Protein AF-A0A1F7ND77-F1 (afdb_monomer_lite)

Secondary structure (DSSP, 8-state):
-HHHHHHHHHHHHHHHHS-TTTHHHHHHHHHHHHHHHHIIIIIIHHHHHHHHHHHHHHHHHHHHHHTT-

Radius of gyration: 21.56 Å; chains: 1; bounding box: 47×14×60 Å

pLDDT: mean 87.5, std 6.47, range [64.25, 94.12]

Sequence (69 aa):
MLTALTTFFSAAVLLFFGGRTLEDFAFVLFVGVITGTYSTVYIAASIVVDWTRHMEGRLRRGKKAVAKA

Foldseek 3Di:
DVVLVVQLVVLVCCCVPVDDVCNVVSVCSNVCSVVVVCCVPPPVVVVVVVVVVVVVVVVVVVVVVVVVD

Structure (mmCIF, N/CA/C/O backbone):
data_AF-A0A1F7ND77-F1
#
_entry.id   AF-A0A1F7ND77-F1
#
loop_
_atom_site.group_PDB
_atom_site.id
_atom_site.type_symbol
_atom_site.label_atom_id
_atom_site.label_alt_id
_atom_site.label_comp_id
_atom_site.label_asym_id
_atom_site.label_entity_id
_atom_site.label_seq_id
_atom_site.pdbx_PDB_ins_code
_atom_site.Cartn_x
_atom_site.Cartn_y
_atom_site.Cartn_z
_atom_site.occupancy
_atom_site.B_iso_or_equiv
_atom_site.auth_seq_id
_atom_site.auth_comp_id
_atom_site.auth_asym_id
_atom_site.auth_atom_id
_atom_site.pdbx_PDB_model_num
ATOM 1 N N . MET A 1 1 ? 7.942 -0.905 3.973 1.00 74.94 1 MET A N 1
ATOM 2 C CA . MET A 1 1 ? 6.775 -1.572 4.596 1.00 74.94 1 MET A CA 1
ATOM 3 C C . MET A 1 1 ? 6.424 -1.030 5.982 1.00 74.94 1 MET A C 1
ATOM 5 O O . MET A 1 1 ? 5.307 -1.260 6.416 1.00 74.94 1 MET A O 1
ATOM 9 N N . LEU A 1 2 ? 7.310 -0.279 6.659 1.00 86.25 2 LEU A N 1
ATOM 10 C CA . LEU A 1 2 ? 7.010 0.332 7.965 1.00 86.25 2 LEU A CA 1
ATOM 11 C C . LEU A 1 2 ? 5.759 1.231 7.933 1.00 86.25 2 LEU A C 1
ATOM 13 O O . LEU A 1 2 ? 4.895 1.104 8.786 1.00 86.25 2 LEU A O 1
ATOM 17 N N . THR A 1 3 ? 5.639 2.087 6.917 1.00 87.56 3 THR A N 1
ATOM 18 C CA . THR A 1 3 ? 4.510 3.018 6.753 1.00 87.56 3 THR A CA 1
ATOM 19 C C . THR A 1 3 ? 3.179 2.307 6.513 1.00 87.56 3 THR A C 1
ATOM 21 O O . THR A 1 3 ? 2.192 2.624 7.158 1.00 87.56 3 THR A O 1
ATOM 24 N N . ALA A 1 4 ? 3.150 1.301 5.636 1.00 87.69 4 ALA A N 1
ATOM 25 C CA . ALA A 1 4 ? 1.950 0.499 5.399 1.00 87.69 4 ALA A CA 1
ATOM 26 C C . ALA A 1 4 ? 1.489 -0.235 6.668 1.00 87.69 4 ALA A C 1
ATOM 28 O O . ALA A 1 4 ? 0.295 -0.285 6.951 1.00 87.69 4 ALA A O 1
ATOM 29 N N . LEU A 1 5 ? 2.435 -0.761 7.455 1.00 88.81 5 LEU A N 1
ATOM 30 C CA . LEU A 1 5 ? 2.144 -1.440 8.714 1.00 88.81 5 LEU A CA 1
ATOM 31 C C . LEU A 1 5 ? 1.534 -0.479 9.741 1.00 88.81 5 LEU A C 1
ATOM 33 O O . LEU A 1 5 ? 0.517 -0.802 10.347 1.00 88.81 5 LEU A O 1
ATOM 37 N N . THR A 1 6 ? 2.110 0.713 9.917 1.00 91.00 6 THR A N 1
ATOM 38 C CA . THR A 1 6 ? 1.564 1.697 10.861 1.00 91.00 6 THR A CA 1
ATOM 39 C C . THR A 1 6 ? 0.195 2.208 10.417 1.00 91.00 6 THR A C 1
ATOM 41 O O . THR A 1 6 ? -0.701 2.308 11.249 1.00 91.00 6 THR A O 1
ATOM 44 N N . THR A 1 7 ? -0.024 2.450 9.119 1.00 90.00 7 THR A N 1
ATOM 45 C CA . THR A 1 7 ? -1.349 2.833 8.601 1.00 90.00 7 THR A CA 1
ATOM 46 C C . THR A 1 7 ? -2.375 1.710 8.761 1.00 90.00 7 THR A C 1
ATOM 48 O O . THR A 1 7 ? -3.515 1.992 9.117 1.00 90.00 7 THR A O 1
ATOM 51 N N . PHE A 1 8 ? -1.986 0.448 8.561 1.00 89.94 8 PHE A N 1
ATOM 52 C CA . PHE A 1 8 ? -2.854 -0.709 8.794 1.00 89.94 8 PHE A CA 1
ATOM 53 C C . PHE A 1 8 ? -3.313 -0.790 10.255 1.00 89.94 8 PHE A C 1
ATOM 55 O O . PHE A 1 8 ? -4.506 -0.941 10.512 1.00 89.94 8 PHE A O 1
ATOM 62 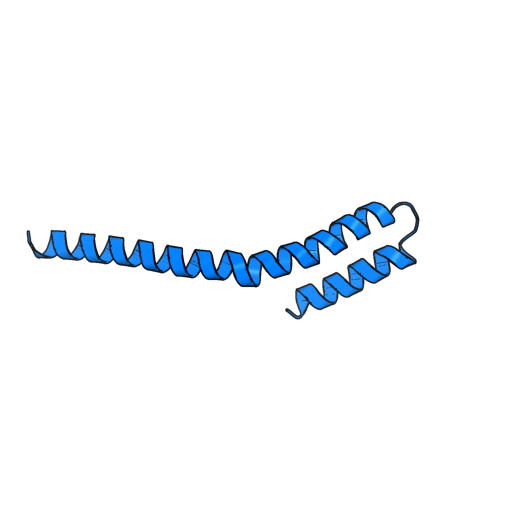N N . PHE A 1 9 ? -2.393 -0.615 11.211 1.00 90.50 9 PHE A N 1
ATOM 63 C CA . PHE A 1 9 ? -2.743 -0.561 12.632 1.00 90.50 9 PHE A CA 1
ATOM 64 C C . PHE A 1 9 ? -3.659 0.623 12.957 1.00 90.50 9 PHE A C 1
ATOM 66 O O . PHE A 1 9 ? -4.666 0.434 13.635 1.00 90.50 9 PHE A O 1
ATOM 73 N N . SER A 1 10 ? -3.378 1.820 12.434 1.00 91.31 10 SER A N 1
ATOM 74 C CA . SER A 1 10 ? -4.254 2.983 12.627 1.00 91.31 10 SER A CA 1
ATOM 75 C C . SER A 1 10 ? -5.658 2.763 12.050 1.00 91.31 10 SER A C 1
ATOM 77 O O . SER A 1 10 ? -6.643 3.090 12.707 1.00 91.31 10 SER A O 1
ATOM 79 N N . ALA A 1 11 ? -5.767 2.177 10.853 1.00 89.06 11 ALA A N 1
ATOM 80 C CA . ALA A 1 11 ? -7.047 1.864 10.220 1.00 89.06 11 ALA A CA 1
ATOM 81 C C . ALA A 1 11 ? -7.827 0.797 11.004 1.00 89.06 11 ALA A C 1
ATOM 83 O O . ALA A 1 11 ? -9.031 0.942 11.184 1.00 89.06 11 ALA A O 1
ATOM 84 N N . ALA A 1 12 ? -7.149 -0.229 11.532 1.00 89.06 12 ALA A N 1
ATOM 85 C CA . ALA A 1 12 ? -7.772 -1.234 12.391 1.00 89.06 12 ALA A CA 1
ATOM 86 C C . ALA A 1 12 ? -8.328 -0.612 13.683 1.00 89.06 12 ALA A C 1
ATOM 88 O O . ALA A 1 12 ? -9.464 -0.883 14.060 1.00 89.06 12 ALA A O 1
ATOM 89 N N . VAL A 1 13 ? -7.569 0.273 14.338 1.00 92.44 13 VAL A N 1
ATOM 90 C CA . VAL A 1 13 ? -8.043 0.988 15.535 1.00 92.44 13 VAL A CA 1
ATOM 91 C C . VAL A 1 13 ? -9.256 1.862 15.207 1.00 92.44 13 VAL A C 1
ATOM 93 O O . VAL A 1 13 ? -10.229 1.846 15.952 1.00 92.44 13 VAL A O 1
ATOM 96 N N . LEU A 1 14 ? -9.247 2.574 14.079 1.00 89.94 14 LEU A N 1
ATOM 97 C CA . LEU A 1 14 ? -10.398 3.361 13.624 1.00 89.94 14 LEU A CA 1
ATOM 98 C C . LEU A 1 14 ? -11.622 2.491 13.306 1.00 89.94 14 LEU A C 1
ATOM 100 O O . LEU A 1 14 ? -12.739 2.908 13.587 1.00 89.94 14 LEU A O 1
ATOM 104 N N . LEU A 1 15 ? -11.428 1.283 12.775 1.00 87.19 15 LEU A N 1
ATOM 105 C CA . LEU A 1 15 ? -12.520 0.357 12.475 1.00 87.19 15 LEU A CA 1
ATOM 106 C C . LEU A 1 15 ? -13.228 -0.121 13.754 1.00 87.19 15 LEU A C 1
ATOM 108 O O . LEU A 1 15 ? -14.451 -0.162 13.800 1.00 87.19 15 LEU A O 1
ATOM 112 N N . PHE A 1 16 ? -12.466 -0.448 14.804 1.00 87.12 16 PHE A N 1
ATOM 113 C CA . PHE A 1 16 ? -13.029 -0.961 16.061 1.00 87.12 16 PHE A CA 1
ATOM 114 C C . PHE A 1 16 ? -13.437 0.139 17.058 1.00 87.12 16 PHE A C 1
ATOM 116 O O . PHE A 1 16 ? -14.358 -0.069 17.843 1.00 87.12 16 PHE A O 1
ATOM 123 N N . PHE A 1 17 ? -12.775 1.302 17.044 1.00 89.06 17 PHE A N 1
ATOM 124 C CA . PHE A 1 17 ? -12.961 2.375 18.037 1.00 89.06 17 PHE A CA 1
ATOM 125 C C . PHE A 1 17 ? -13.434 3.718 17.447 1.00 89.06 17 PHE A C 1
ATOM 127 O O . PHE A 1 17 ? -13.672 4.657 18.203 1.00 89.06 17 PHE A O 1
ATOM 134 N N . GLY A 1 18 ? -13.582 3.848 16.125 1.00 83.31 18 GLY A N 1
ATOM 135 C CA . GLY A 1 18 ? -13.947 5.109 15.457 1.00 83.31 18 GLY A CA 1
ATOM 136 C C . GLY A 1 18 ? -15.433 5.480 15.519 1.00 83.31 18 GLY A C 1
ATOM 137 O O . GLY A 1 18 ? -15.788 6.624 15.235 1.00 83.31 18 GLY A O 1
ATOM 138 N N . GLY A 1 19 ? -16.305 4.551 15.923 1.00 86.94 19 GLY A N 1
ATOM 139 C CA . GLY A 1 19 ? -17.754 4.762 15.996 1.00 86.94 19 GLY A CA 1
ATOM 140 C C . GLY A 1 19 ? -18.457 4.768 14.628 1.00 86.94 19 GLY A C 1
ATOM 141 O O . GLY A 1 19 ? -17.823 4.715 13.578 1.00 86.94 19 GLY A O 1
ATOM 142 N N . ARG A 1 20 ? -19.797 4.859 14.643 1.00 84.50 20 ARG A N 1
ATOM 143 C CA . ARG A 1 20 ? -20.662 4.623 13.462 1.00 84.50 20 ARG A CA 1
ATOM 144 C C . ARG A 1 20 ? -20.387 5.520 12.251 1.00 84.50 20 ARG A C 1
ATOM 146 O O . ARG A 1 20 ? -20.655 5.116 11.132 1.00 84.50 20 ARG A O 1
ATOM 153 N N . THR A 1 21 ? -19.883 6.734 12.455 1.00 88.88 21 THR A N 1
ATOM 154 C CA . THR A 1 21 ? -19.634 7.673 11.348 1.00 88.88 21 THR A CA 1
ATOM 155 C C . THR A 1 21 ? -18.322 7.382 10.615 1.00 88.88 21 THR A C 1
ATOM 157 O O . THR A 1 21 ? -18.216 7.665 9.426 1.00 88.88 21 THR A O 1
ATOM 160 N N . LEU A 1 22 ? -17.310 6.848 11.309 1.00 91.38 22 LEU A N 1
ATOM 161 C CA . LEU A 1 22 ? -15.993 6.575 10.721 1.00 91.38 22 LEU A CA 1
ATOM 162 C C . LEU A 1 22 ? -15.810 5.119 10.295 1.00 91.38 22 LEU A C 1
ATOM 164 O O . LEU A 1 22 ? -14.830 4.830 9.617 1.00 91.38 22 LEU A O 1
ATOM 168 N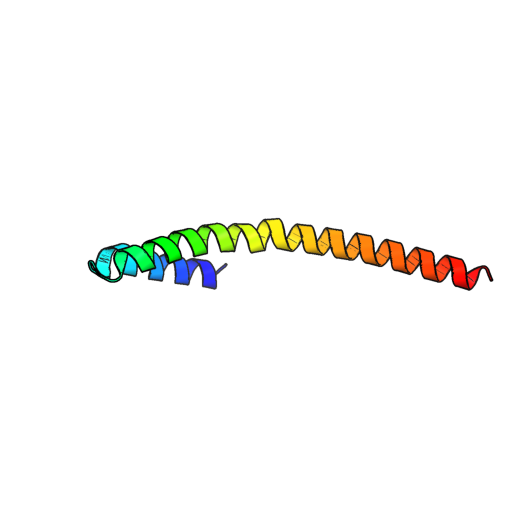 N . GLU A 1 23 ? -16.724 4.225 10.660 1.00 88.81 23 GLU A N 1
ATOM 169 C CA . GLU A 1 23 ? -16.646 2.796 10.352 1.00 88.81 23 GLU A CA 1
ATOM 170 C C . GLU A 1 23 ? -16.515 2.533 8.843 1.00 88.81 23 GLU A C 1
ATOM 172 O O . GLU A 1 23 ? -15.552 1.897 8.410 1.00 88.81 23 GLU A O 1
ATOM 177 N N . ASP A 1 24 ? -17.398 3.119 8.030 1.00 91.06 24 ASP A N 1
ATOM 178 C CA . ASP A 1 24 ? -17.381 2.956 6.570 1.00 91.06 24 ASP A CA 1
ATOM 179 C C . ASP A 1 24 ? -16.087 3.496 5.946 1.00 91.06 24 ASP A C 1
ATOM 181 O O . ASP A 1 24 ? -15.478 2.880 5.068 1.00 91.06 24 ASP A O 1
ATOM 185 N N . PHE A 1 25 ? -15.621 4.647 6.433 1.00 91.00 25 PHE A N 1
ATOM 186 C CA . PHE A 1 25 ? -14.382 5.259 5.966 1.00 91.00 25 PHE A CA 1
ATOM 187 C C . PHE A 1 25 ? -13.156 4.421 6.348 1.00 91.00 25 PHE A C 1
ATOM 189 O O . PHE A 1 25 ? -12.275 4.181 5.518 1.00 91.00 25 PHE A O 1
ATOM 196 N N . ALA A 1 26 ? -13.111 3.944 7.593 1.00 91.50 26 ALA A N 1
ATOM 197 C CA . ALA A 1 26 ? -12.043 3.101 8.106 1.00 91.50 26 ALA A CA 1
ATOM 198 C C . ALA A 1 26 ? -11.983 1.762 7.365 1.00 91.50 26 ALA A C 1
ATOM 200 O O . ALA A 1 26 ? -10.888 1.288 7.065 1.00 91.50 26 ALA A O 1
ATOM 201 N N . PHE A 1 27 ? -13.132 1.189 6.999 1.00 91.06 27 PHE A N 1
ATOM 202 C CA . PHE A 1 27 ? -13.207 -0.042 6.217 1.00 91.06 27 PHE A CA 1
ATOM 203 C C . PHE A 1 27 ? -12.577 0.121 4.829 1.00 91.06 27 PHE A C 1
ATOM 205 O O . PHE A 1 27 ? -11.719 -0.674 4.432 1.00 91.06 27 PHE A O 1
ATOM 212 N N . VAL A 1 28 ? -12.930 1.194 4.113 1.00 93.69 28 VAL A N 1
ATOM 213 C CA . VAL A 1 28 ? -12.340 1.507 2.802 1.00 93.69 28 VAL A CA 1
ATOM 214 C C . VAL A 1 28 ? -10.833 1.748 2.922 1.00 93.69 28 VAL A C 1
ATOM 216 O O . VAL A 1 28 ? -10.061 1.236 2.108 1.00 93.69 28 VAL A O 1
ATOM 219 N N . LEU A 1 29 ? -10.391 2.469 3.958 1.00 92.25 29 LEU A N 1
ATOM 220 C CA . LEU A 1 29 ? -8.970 2.697 4.233 1.00 92.25 29 LEU A CA 1
ATOM 221 C C . LEU A 1 29 ? -8.217 1.394 4.510 1.00 92.25 29 LEU A C 1
ATOM 223 O O . LEU A 1 29 ? -7.129 1.184 3.976 1.00 92.25 29 LEU A O 1
ATOM 227 N N . PHE A 1 30 ? -8.797 0.512 5.319 1.00 91.44 30 PHE A N 1
ATOM 228 C CA . PHE A 1 30 ? -8.203 -0.765 5.689 1.00 91.44 30 PHE A CA 1
ATOM 229 C C . PHE A 1 30 ? -7.967 -1.644 4.455 1.00 91.44 30 PHE A C 1
ATOM 231 O O . PHE A 1 30 ? -6.845 -2.091 4.206 1.00 91.44 30 PHE A O 1
ATOM 238 N N . VAL A 1 31 ? -8.995 -1.820 3.621 1.00 93.56 31 VAL A N 1
ATOM 239 C CA . VAL A 1 31 ? -8.896 -2.598 2.376 1.00 93.56 31 VAL A CA 1
ATOM 240 C C . VAL A 1 31 ? -7.957 -1.925 1.367 1.00 93.56 31 VAL A C 1
ATOM 242 O O . VAL A 1 31 ? -7.148 -2.599 0.720 1.00 93.56 31 VAL A O 1
ATOM 245 N N . GLY A 1 32 ? -8.015 -0.596 1.257 1.00 93.31 32 GLY A N 1
ATOM 246 C CA . GLY A 1 32 ? -7.162 0.197 0.371 1.00 93.31 32 GLY A CA 1
ATOM 247 C C . GLY A 1 32 ? -5.674 0.089 0.707 1.00 93.31 32 GLY A C 1
ATOM 248 O O . GLY A 1 32 ? -4.849 -0.066 -0.192 1.00 93.31 32 GLY A O 1
ATOM 249 N N . VAL A 1 33 ? -5.309 0.099 1.992 1.00 92.50 33 VAL A N 1
ATOM 250 C CA . VAL A 1 33 ? -3.910 -0.054 2.426 1.00 92.50 33 VAL A CA 1
ATOM 251 C C . VAL A 1 33 ? -3.378 -1.443 2.088 1.00 92.50 33 VAL A C 1
ATOM 253 O O . VAL A 1 33 ? -2.268 -1.548 1.565 1.00 92.50 33 VAL A O 1
ATOM 256 N N . ILE A 1 34 ? -4.155 -2.505 2.326 1.00 91.00 34 ILE A N 1
ATOM 257 C CA . ILE A 1 34 ? -3.738 -3.883 2.016 1.00 91.00 34 ILE A CA 1
ATOM 258 C C . ILE A 1 34 ? -3.506 -4.040 0.509 1.00 91.00 34 ILE A C 1
ATOM 260 O O . ILE A 1 34 ? -2.422 -4.437 0.071 1.00 91.00 34 ILE A O 1
ATOM 264 N N . THR A 1 35 ? -4.510 -3.684 -0.294 1.00 93.94 35 THR A N 1
ATOM 265 C CA . THR A 1 35 ? -4.463 -3.837 -1.755 1.00 93.94 35 THR A CA 1
ATOM 266 C C . THR A 1 35 ? -3.433 -2.910 -2.404 1.00 93.94 35 THR A C 1
ATOM 268 O O . THR A 1 35 ? -2.663 -3.346 -3.263 1.00 93.94 35 THR A O 1
ATOM 271 N N . GLY A 1 36 ? -3.338 -1.656 -1.958 1.00 92.38 36 GLY A N 1
ATOM 272 C CA . GLY A 1 36 ? -2.372 -0.679 -2.462 1.00 92.38 36 GLY A CA 1
ATOM 273 C C . GLY A 1 36 ? -0.923 -1.038 -2.129 1.00 92.38 36 GLY A C 1
ATOM 274 O O . GLY A 1 36 ? -0.033 -0.884 -2.971 1.00 92.38 36 GLY A O 1
ATOM 275 N N . THR A 1 37 ? -0.674 -1.589 -0.938 1.00 90.88 37 THR A N 1
ATOM 276 C CA . THR A 1 37 ? 0.670 -2.045 -0.550 1.00 90.88 37 THR A CA 1
ATOM 277 C C . THR A 1 37 ? 1.108 -3.227 -1.406 1.00 90.88 37 THR A C 1
ATOM 279 O O . THR A 1 37 ? 2.218 -3.226 -1.934 1.00 90.88 37 THR A O 1
ATOM 282 N N . TYR A 1 38 ? 0.228 -4.212 -1.607 1.00 89.31 38 TYR A N 1
ATOM 283 C CA . TYR A 1 38 ? 0.533 -5.348 -2.474 1.00 89.31 38 TYR A CA 1
ATOM 284 C C . TYR A 1 38 ? 0.787 -4.909 -3.926 1.00 89.31 38 TYR A C 1
ATOM 286 O O . TYR A 1 38 ? 1.790 -5.294 -4.530 1.00 89.31 38 TYR A O 1
ATOM 294 N N . SER A 1 39 ? -0.073 -4.040 -4.466 1.00 92.38 39 SER A N 1
ATOM 295 C CA . SER A 1 39 ? 0.047 -3.536 -5.837 1.00 92.38 39 SER A CA 1
ATOM 296 C C . SER A 1 39 ? 1.364 -2.790 -6.070 1.00 92.38 39 SER A C 1
ATOM 298 O O . SER A 1 39 ? 2.092 -3.084 -7.016 1.00 92.38 39 SER A O 1
ATOM 300 N N . THR A 1 40 ? 1.742 -1.868 -5.187 1.00 90.75 40 THR A N 1
ATOM 301 C CA . THR A 1 40 ? 2.961 -1.065 -5.387 1.00 90.75 40 THR A CA 1
ATOM 302 C C . THR A 1 40 ? 4.248 -1.884 -5.268 1.00 90.75 40 THR A C 1
ATOM 304 O O . THR A 1 40 ? 5.176 -1.682 -6.050 1.00 90.75 40 THR A O 1
ATOM 307 N N . VAL A 1 41 ? 4.303 -2.839 -4.335 1.00 89.69 41 VAL A N 1
ATOM 308 C CA . VAL A 1 41 ? 5.505 -3.658 -4.111 1.00 89.69 41 VAL A CA 1
ATOM 309 C C . VAL A 1 41 ? 5.712 -4.683 -5.217 1.00 89.69 41 VAL A C 1
ATOM 311 O O . VAL A 1 41 ? 6.838 -4.857 -5.674 1.00 89.69 41 VAL A O 1
ATOM 314 N N . TYR A 1 42 ? 4.647 -5.361 -5.647 1.00 88.00 42 TYR A N 1
ATOM 315 C CA . TYR A 1 42 ? 4.775 -6.501 -6.557 1.00 88.00 42 TYR A CA 1
ATOM 316 C C . TYR A 1 42 ? 4.417 -6.158 -8.003 1.00 88.00 42 TYR A C 1
ATOM 318 O O . TYR A 1 42 ? 5.119 -6.574 -8.927 1.00 88.00 42 TYR A O 1
ATOM 326 N N . ILE A 1 43 ? 3.360 -5.374 -8.223 1.00 92.12 43 ILE A N 1
ATOM 327 C CA . ILE A 1 43 ? 2.868 -5.056 -9.570 1.00 92.12 43 ILE A CA 1
ATOM 328 C C . ILE A 1 43 ? 3.611 -3.843 -10.134 1.00 92.12 43 ILE A C 1
ATOM 330 O O . ILE A 1 43 ? 4.209 -3.927 -11.202 1.00 92.12 43 ILE A O 1
ATOM 334 N N . ALA A 1 44 ? 3.644 -2.720 -9.413 1.00 92.06 44 ALA A N 1
ATOM 335 C CA . ALA A 1 44 ? 4.275 -1.508 -9.932 1.00 92.06 44 ALA A CA 1
ATOM 336 C C . ALA A 1 44 ? 5.792 -1.681 -10.120 1.00 92.06 44 ALA A C 1
ATOM 338 O O . ALA A 1 44 ? 6.327 -1.291 -11.156 1.00 92.06 44 ALA A O 1
ATOM 339 N N . ALA A 1 45 ? 6.486 -2.318 -9.168 1.00 90.50 45 ALA A N 1
ATOM 340 C CA . ALA A 1 45 ? 7.926 -2.553 -9.280 1.00 90.50 45 ALA A CA 1
ATOM 341 C C . ALA A 1 45 ? 8.294 -3.434 -10.489 1.00 90.50 45 A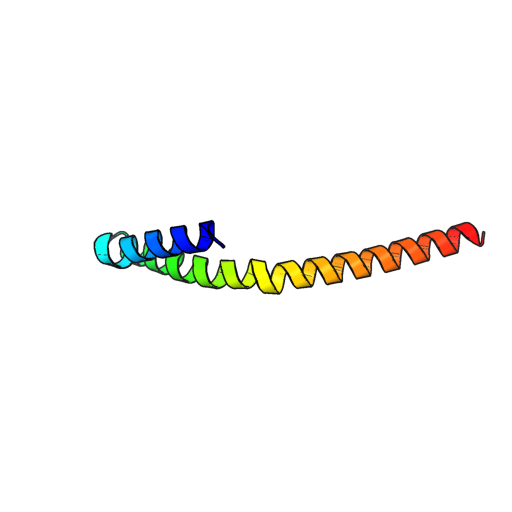LA A C 1
ATOM 343 O O . ALA A 1 45 ? 9.234 -3.115 -11.216 1.00 90.50 45 ALA A O 1
ATOM 344 N N . SER A 1 46 ? 7.543 -4.514 -10.742 1.00 89.19 46 SER A N 1
ATOM 345 C CA . SER A 1 46 ? 7.802 -5.407 -11.881 1.00 89.19 46 SER A CA 1
ATOM 346 C C . SER A 1 46 ? 7.515 -4.730 -13.223 1.00 89.19 46 SER A C 1
ATOM 348 O O . SER A 1 46 ? 8.340 -4.817 -14.134 1.00 89.19 46 SER A O 1
ATOM 350 N N . ILE A 1 47 ? 6.416 -3.975 -13.318 1.00 94.12 47 ILE A N 1
ATOM 351 C CA . ILE A 1 47 ? 6.077 -3.186 -14.509 1.00 94.12 47 ILE A CA 1
ATOM 352 C C . ILE A 1 47 ? 7.164 -2.151 -14.807 1.00 94.12 47 ILE A C 1
ATOM 354 O O . ILE A 1 47 ? 7.575 -2.014 -15.954 1.00 94.12 47 ILE A O 1
ATOM 358 N N . VAL A 1 48 ? 7.671 -1.438 -13.798 1.00 93.69 48 VAL A N 1
ATOM 359 C CA . VAL A 1 48 ? 8.728 -0.430 -13.997 1.00 93.69 48 VAL A CA 1
ATOM 360 C C . VAL A 1 48 ? 10.020 -1.067 -14.504 1.00 93.69 48 VAL A C 1
ATOM 362 O O . VAL A 1 48 ? 10.674 -0.511 -15.391 1.00 93.69 48 VAL A O 1
ATOM 365 N N . VAL A 1 49 ? 10.390 -2.238 -13.983 1.00 92.56 49 VAL A N 1
ATOM 366 C CA . VAL A 1 49 ? 11.571 -2.969 -14.457 1.00 92.56 49 VAL A CA 1
ATOM 367 C C . VAL A 1 49 ? 11.402 -3.377 -15.919 1.00 92.56 49 VAL A C 1
ATOM 369 O O . VAL A 1 49 ? 12.313 -3.157 -16.721 1.00 92.56 49 VAL A O 1
ATOM 372 N N . ASP A 1 50 ? 10.247 -3.929 -16.286 1.00 91.00 50 ASP A N 1
ATOM 373 C CA . ASP A 1 50 ? 9.984 -4.336 -17.666 1.00 91.00 50 ASP A CA 1
ATOM 374 C C . ASP A 1 50 ? 9.915 -3.136 -18.624 1.00 91.00 50 ASP A C 1
ATOM 376 O O . ASP A 1 50 ? 10.511 -3.147 -19.705 1.00 91.00 50 ASP A O 1
ATOM 380 N N . TRP A 1 51 ? 9.286 -2.047 -18.186 1.00 93.50 51 TRP A N 1
ATOM 381 C CA . TRP A 1 51 ? 9.212 -0.789 -18.923 1.00 93.50 51 TRP A CA 1
ATOM 382 C C . TRP A 1 51 ? 10.599 -0.204 -19.197 1.00 93.50 51 TRP A C 1
ATOM 384 O O . TRP A 1 51 ? 10.914 0.188 -20.324 1.00 93.50 51 TRP A O 1
ATOM 394 N N . THR A 1 52 ? 11.461 -0.192 -18.179 1.00 92.25 52 THR A N 1
ATOM 395 C CA . THR A 1 52 ? 12.834 0.314 -18.295 1.00 92.25 52 THR A CA 1
ATOM 396 C C . THR A 1 52 ? 13.635 -0.517 -19.299 1.00 92.25 52 THR A C 1
ATOM 398 O O . THR A 1 52 ? 14.295 0.043 -20.177 1.00 92.25 52 THR A O 1
ATOM 401 N N . ARG A 1 53 ? 13.512 -1.852 -19.251 1.00 90.25 53 ARG A N 1
ATOM 402 C CA . ARG A 1 53 ? 14.168 -2.766 -20.204 1.00 90.25 53 ARG A CA 1
ATOM 403 C C . ARG A 1 53 ? 13.684 -2.561 -21.640 1.00 90.25 53 ARG A C 1
ATOM 405 O O . ARG A 1 53 ? 14.502 -2.522 -22.564 1.00 90.25 53 ARG A O 1
ATOM 412 N N . HIS A 1 54 ? 12.378 -2.389 -21.842 1.00 89.44 54 HIS A N 1
ATOM 413 C CA . HIS A 1 54 ? 11.807 -2.097 -23.159 1.00 89.44 54 HIS A CA 1
ATOM 414 C C . HIS A 1 54 ? 12.322 -0.767 -23.725 1.00 89.44 54 HIS A C 1
ATOM 416 O O . HIS A 1 54 ? 12.716 -0.695 -24.895 1.00 89.44 54 HIS A O 1
ATOM 422 N N . MET A 1 55 ? 12.379 0.277 -22.893 1.00 88.62 55 MET A N 1
ATOM 423 C CA . MET A 1 55 ? 12.889 1.592 -23.283 1.00 88.62 55 MET A CA 1
ATOM 424 C C . MET A 1 55 ? 14.376 1.533 -23.673 1.00 88.62 55 MET A C 1
ATOM 426 O O . MET A 1 55 ? 14.777 2.061 -24.713 1.00 88.62 55 MET A O 1
ATOM 430 N N . GLU A 1 56 ? 15.200 0.833 -22.894 1.00 87.56 56 GLU A N 1
ATOM 431 C CA . GLU A 1 56 ? 16.636 0.696 -23.155 1.00 87.56 56 GLU A CA 1
ATOM 432 C C . GLU A 1 56 ? 16.923 -0.082 -24.453 1.00 87.56 56 GLU A C 1
ATOM 434 O O . GLU A 1 56 ? 17.798 0.293 -25.246 1.00 87.56 56 GLU A O 1
ATOM 439 N N . GLY A 1 57 ? 16.121 -1.114 -24.744 1.00 84.94 57 GLY A N 1
ATOM 440 C CA . GLY A 1 57 ? 16.158 -1.832 -26.020 1.00 84.94 57 GLY A CA 1
ATOM 441 C C . GLY A 1 57 ? 15.868 -0.926 -27.223 1.00 84.94 57 GLY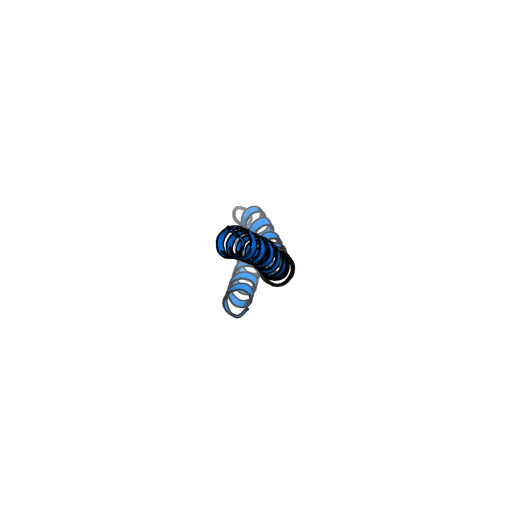 A C 1
ATOM 442 O O . GLY A 1 57 ? 16.542 -1.021 -28.257 1.00 84.94 57 GLY A O 1
ATOM 443 N N . ARG A 1 58 ? 14.916 0.006 -27.085 1.00 82.56 58 ARG A N 1
ATOM 444 C CA . ARG A 1 58 ? 14.608 1.001 -28.122 1.00 82.56 58 ARG A CA 1
ATOM 445 C C . ARG A 1 58 ? 15.741 2.002 -28.336 1.00 82.56 58 ARG A C 1
ATOM 447 O O . ARG A 1 58 ? 16.088 2.281 -29.485 1.00 82.56 58 ARG A O 1
ATOM 454 N N . LEU A 1 59 ? 16.354 2.493 -27.262 1.00 83.50 59 LEU A N 1
ATOM 455 C CA . LEU A 1 59 ? 17.470 3.442 -27.335 1.00 83.50 59 LEU A CA 1
ATOM 456 C C . LEU A 1 59 ? 18.722 2.815 -27.975 1.00 83.50 59 LEU A C 1
ATOM 458 O O . LEU A 1 59 ? 19.357 3.437 -28.830 1.00 83.50 59 LEU A O 1
ATOM 462 N N . ARG A 1 60 ? 19.051 1.555 -27.641 1.00 81.12 60 ARG A N 1
ATOM 463 C CA . ARG A 1 60 ? 20.161 0.816 -28.281 1.00 81.12 60 ARG A CA 1
ATOM 464 C C . ARG A 1 60 ? 19.949 0.624 -29.781 1.00 81.12 60 ARG A C 1
ATOM 466 O O . ARG A 1 60 ? 20.911 0.729 -30.540 1.00 81.12 60 ARG A O 1
ATOM 473 N N . ARG A 1 61 ? 18.713 0.358 -30.220 1.00 80.25 61 ARG A N 1
ATOM 474 C CA . ARG A 1 61 ? 18.379 0.261 -31.653 1.00 80.25 61 ARG A CA 1
ATOM 475 C C . ARG A 1 61 ? 18.572 1.596 -32.375 1.00 80.25 61 ARG A C 1
ATOM 477 O O . ARG A 1 61 ? 19.168 1.602 -33.447 1.00 80.25 61 ARG A O 1
ATOM 484 N N . GLY A 1 62 ? 18.160 2.706 -31.760 1.00 76.19 62 GLY A N 1
ATOM 485 C CA . GLY A 1 62 ? 18.385 4.052 -32.299 1.00 76.19 62 GLY A CA 1
ATOM 48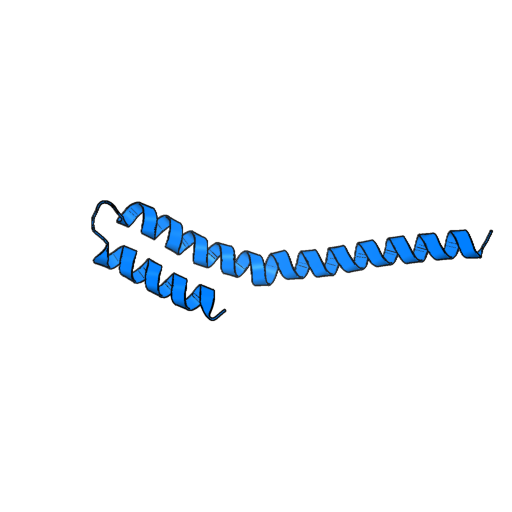6 C C . GLY A 1 62 ? 19.870 4.378 -32.490 1.00 76.19 62 GLY A C 1
AT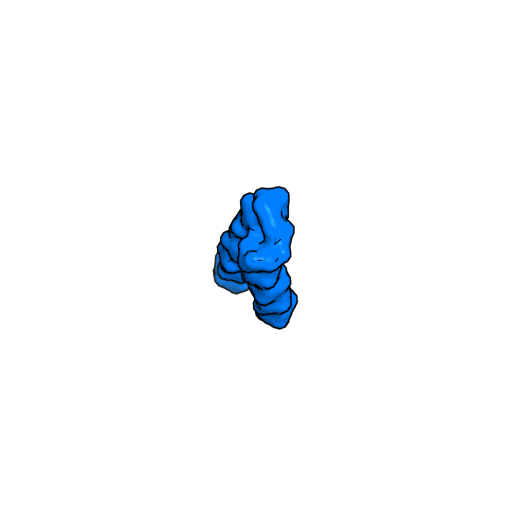OM 487 O O . GLY A 1 62 ? 20.277 4.754 -33.585 1.00 76.19 62 GLY A O 1
ATOM 488 N N . LYS A 1 63 ? 20.710 4.134 -31.471 1.00 76.62 63 LYS A N 1
ATOM 489 C CA . LYS A 1 63 ? 22.166 4.368 -31.573 1.00 76.62 63 LYS A CA 1
ATOM 490 C C . LYS A 1 63 ? 22.834 3.535 -32.672 1.00 76.62 63 LYS A C 1
ATOM 492 O O . LYS A 1 63 ? 23.700 4.045 -33.373 1.00 76.62 63 LYS A O 1
ATOM 497 N N . LYS A 1 64 ? 22.428 2.270 -32.851 1.00 74.19 64 LYS A N 1
ATOM 498 C CA . LYS A 1 64 ? 22.966 1.401 -33.915 1.00 74.19 64 LYS A CA 1
ATOM 499 C C . LYS A 1 64 ? 22.591 1.866 -35.324 1.00 74.19 64 LYS A C 1
ATOM 501 O O . LYS A 1 64 ? 23.380 1.666 -36.237 1.00 74.19 64 LYS A O 1
ATOM 506 N N . ALA A 1 65 ? 21.407 2.451 -35.501 1.00 72.94 65 ALA A N 1
ATOM 507 C CA . ALA A 1 65 ? 20.990 2.999 -36.788 1.00 72.94 65 ALA A CA 1
ATOM 508 C C . ALA A 1 65 ? 21.802 4.251 -37.156 1.00 72.94 65 ALA A C 1
ATOM 510 O O . ALA A 1 65 ? 22.227 4.376 -38.297 1.00 72.94 65 ALA A O 1
ATOM 511 N N . VAL A 1 66 ? 22.076 5.121 -36.177 1.00 75.06 66 VAL A N 1
ATOM 512 C CA . VAL A 1 66 ? 22.883 6.337 -36.376 1.00 75.06 66 VAL A CA 1
ATOM 513 C C . VAL A 1 66 ? 24.352 6.007 -36.637 1.00 75.06 66 VAL A C 1
ATOM 515 O O . VAL A 1 66 ? 24.939 6.574 -37.540 1.00 75.06 66 VAL A O 1
ATOM 518 N N . ALA A 1 67 ? 24.944 5.059 -35.905 1.00 75.06 67 ALA A N 1
ATOM 519 C CA . ALA A 1 67 ? 26.351 4.684 -36.093 1.00 75.06 67 ALA A CA 1
ATOM 520 C C . ALA A 1 67 ? 26.642 3.938 -37.414 1.00 75.06 67 ALA A C 1
ATOM 522 O O . ALA A 1 67 ? 27.804 3.700 -37.728 1.00 75.06 67 ALA A O 1
ATOM 523 N N . LYS A 1 68 ? 25.603 3.499 -38.139 1.00 68.31 68 LYS A N 1
ATOM 524 C CA . LYS A 1 68 ? 25.723 2.811 -39.434 1.00 68.31 68 LYS A CA 1
ATOM 525 C C . LYS A 1 68 ? 25.582 3.772 -40.631 1.00 68.31 68 LYS A C 1
ATOM 527 O O . LYS A 1 68 ? 25.892 3.359 -41.745 1.00 68.31 68 LYS A O 1
ATOM 532 N N . ALA A 1 69 ? 25.079 4.987 -40.410 1.00 64.25 69 ALA A N 1
ATOM 533 C CA . ALA A 1 69 ? 24.955 6.039 -41.420 1.00 64.25 69 ALA A CA 1
ATOM 534 C C . ALA A 1 69 ? 26.243 6.868 -41.488 1.00 64.25 69 ALA A C 1
ATOM 536 O O . ALA A 1 69 ? 26.579 7.298 -42.611 1.00 64.25 69 ALA A O 1
#